Protein AF-A0A9J7M063-F1 (afdb_monomer)

Mean predicted aligned error: 11.66 Å

Organism: Branchiostoma floridae (NCBI:txid7739)

pLDDT: mean 86.03, std 15.59, range [39.84, 98.44]

Solvent-accessible surface area (backbone atoms only — not comparable to full-atom values): 8308 Å² total; per-residue (Å²): 129,87,75,66,53,82,77,59,68,67,40,49,34,28,25,65,86,42,79,48,75,47,45,44,66,42,50,40,66,50,70,83,13,48,51,14,47,50,72,62,17,81,44,90,68,56,55,50,99,87,71,25,40,52,41,97,45,62,46,79,46,47,50,42,54,53,43,25,56,71,70,68,46,79,66,61,78,93,52,37,71,60,37,39,53,52,26,58,72,37,43,38,59,74,56,40,55,52,55,70,68,50,73,70,58,45,63,74,69,63,41,42,60,58,47,53,73,70,40,80,63,49,68,60,54,50,53,48,52,51,51,53,51,51,51,54,55,58,56,59,69,73,77,115

Foldseek 3Di:
DQQQADDDQWAWEQECNDIDIDGLCLQCVPVPWQSVVCSVSNDDFDAPPVRHGYDDHDVVLVVQVSVCSVPVDQDDP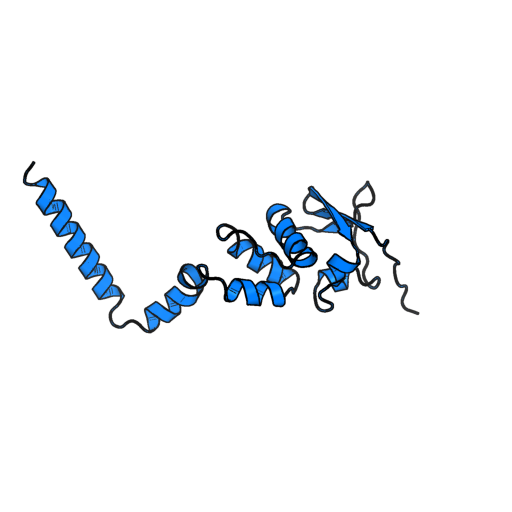VCNVVNLVVCVVRVVVSNVVVSVVDDDVCVPPPVVVVVCVVDPPPVVVVVVVVVVVVVVVVVVVVPD

Secondary structure (DSSP, 8-state):
--------SEEEEEETTEEEEEEHHHHTSSTTSHHHHHTTSSS---B-TTSPEEE-S-HHHHHHHHHHHHH-PPPPGGGHHHHHHHHHHTT-HHHHHHHHHSTTHIIIIIHHHHHHHHSTTHHHHHHHHHHHHHHHHHHHTT--

InterPro domains:
  IP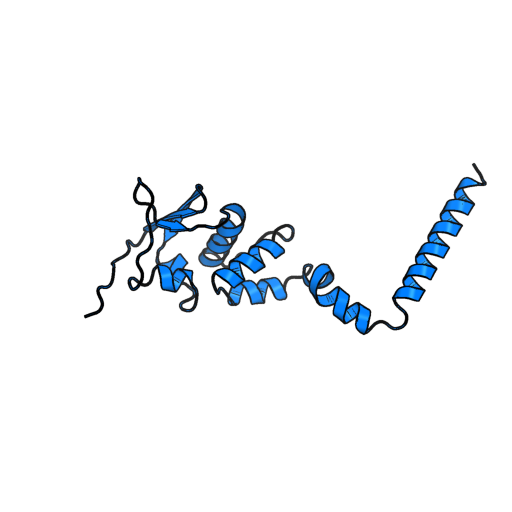R000210 BTB/POZ domain [SM00225] (9-107)
  IPR003131 Potassium channel tetramerisation-type BTB domain [PF02214] (11-96)
  IPR011333 SKP1/BTB/POZ domain superfamily [G3DSA:3.30.710.10] (3-104)
  IPR011333 SKP1/BTB/POZ domain superfamily [SSF54695] (9-104)

Nearest PDB structures (foldseek):
  8i79-assembly1_I  TM=7.795E-01  e=5.680E-13  Mus musculus
  6ocr-assembly2_H  TM=9.167E-01  e=2.218E-09  Homo sapiens
  6m8r-assembly2_D  TM=8.689E-01  e=9.688E-09  Homo sapiens
  4yy8-assembly2_B  TM=9.017E-01  e=3.723E-08  Plasmodium falciparum
  4zgc-assembly1_B  TM=9.006E-01  e=1.849E-07  Plasmodium falciparum

Radius of gyration: 23.56 Å; Cα contacts (8 Å, |Δi|>4): 156; chains: 1; bounding box: 56×36×62 Å

Sequence (144 aa):
MAVTNKFPSIIRLNVGGTHFTTALSTLRKYENSMLAAMFSGRHLVEMDEEGRYFIDSDPTYFLHILTFLRRGQLPPTDIAREVVREAQYYGIDALVDQLSQCQPLFGEVVGRQEFVKQVPNYRMNLENMISIARRKLSGAARLA

Structure (mmCIF, N/CA/C/O backbone):
data_AF-A0A9J7M063-F1
#
_entry.id   AF-A0A9J7M063-F1
#
loop_
_atom_site.group_PDB
_atom_site.id
_atom_site.type_symbol
_atom_site.label_atom_id
_atom_site.label_alt_id
_atom_site.label_comp_id
_atom_site.label_asym_id
_atom_site.label_entity_id
_atom_site.label_seq_id
_atom_site.pdbx_PDB_ins_code
_atom_site.Cartn_x
_atom_site.Cartn_y
_atom_site.Cartn_z
_atom_site.occupancy
_atom_site.B_iso_or_equiv
_atom_site.auth_seq_id
_atom_site.auth_comp_id
_atom_site.auth_asym_id
_atom_site.auth_atom_id
_atom_site.pdbx_PDB_model_num
ATOM 1 N N . MET A 1 1 ? -15.050 -18.717 21.824 1.00 39.84 1 MET A N 1
ATOM 2 C CA . MET A 1 1 ? -15.507 -17.615 20.949 1.00 39.84 1 MET A CA 1
ATOM 3 C C . MET A 1 1 ? -14.274 -16.833 20.535 1.00 39.84 1 MET A C 1
ATOM 5 O O . MET A 1 1 ? -13.466 -16.548 21.410 1.00 39.84 1 MET A O 1
ATOM 9 N N . A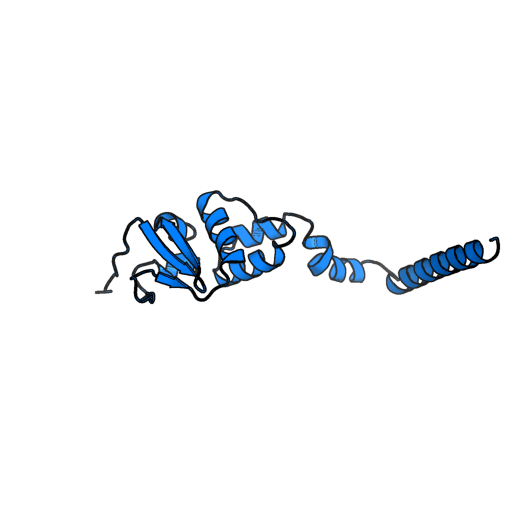LA A 1 2 ? -14.063 -16.576 19.243 1.00 52.47 2 ALA A N 1
ATOM 10 C CA . ALA A 1 2 ? -12.913 -15.785 18.804 1.00 52.47 2 ALA A CA 1
ATOM 11 C C . ALA A 1 2 ? -13.061 -14.355 19.342 1.00 52.47 2 ALA A C 1
ATOM 13 O O . ALA A 1 2 ? -14.092 -13.721 19.124 1.00 52.47 2 ALA A O 1
ATOM 14 N N . VAL A 1 3 ? -12.063 -13.873 20.078 1.00 52.16 3 VAL A N 1
ATOM 15 C CA . VAL A 1 3 ? -12.017 -12.483 20.536 1.00 52.16 3 VAL A CA 1
ATOM 16 C C . VAL A 1 3 ? -11.747 -11.626 19.303 1.00 52.16 3 VAL A C 1
ATOM 18 O O . VAL A 1 3 ? -10.646 -11.649 18.765 1.00 52.16 3 VAL A O 1
ATOM 21 N N . THR A 1 4 ? -12.764 -10.927 18.802 1.00 60.62 4 THR A N 1
ATOM 22 C CA . THR A 1 4 ? -12.597 -9.986 17.690 1.00 60.62 4 THR A CA 1
ATOM 23 C C . THR A 1 4 ? -12.184 -8.636 18.250 1.00 60.62 4 THR A C 1
ATOM 25 O O . THR A 1 4 ? -12.982 -7.982 18.926 1.00 60.62 4 THR A O 1
ATOM 28 N N . ASN A 1 5 ? -10.959 -8.202 17.970 1.00 71.06 5 ASN A N 1
ATOM 29 C CA . ASN A 1 5 ? -10.524 -6.864 18.338 1.00 71.06 5 ASN A CA 1
ATOM 30 C C . ASN A 1 5 ? -11.260 -5.835 17.465 1.00 71.06 5 ASN A C 1
ATOM 32 O O . ASN A 1 5 ? -11.242 -5.922 16.233 1.00 71.06 5 ASN A O 1
ATOM 36 N N . LYS A 1 6 ? -11.972 -4.892 18.090 1.00 85.12 6 LYS A N 1
ATOM 37 C CA . LYS A 1 6 ? -12.804 -3.924 17.367 1.00 85.12 6 LYS A CA 1
ATOM 38 C C . LYS A 1 6 ? -11.966 -2.703 17.003 1.00 85.12 6 LYS A C 1
ATOM 40 O O . LYS A 1 6 ? -11.694 -1.857 17.847 1.00 85.12 6 LYS A O 1
ATOM 45 N N . PHE A 1 7 ? -11.598 -2.598 15.731 1.00 92.94 7 PHE A N 1
ATOM 46 C CA . PHE A 1 7 ? -10.897 -1.431 15.205 1.00 92.94 7 PHE A CA 1
ATOM 47 C C . PHE A 1 7 ? -11.833 -0.212 15.060 1.00 92.94 7 PHE A C 1
ATOM 49 O O . PHE A 1 7 ? -13.011 -0.383 14.722 1.00 92.94 7 PHE A O 1
ATOM 56 N N . PRO A 1 8 ? -11.335 1.021 15.277 1.00 94.56 8 PRO A N 1
ATOM 57 C CA . PRO A 1 8 ? -12.084 2.238 14.972 1.00 94.56 8 PRO A CA 1
ATOM 58 C C . PRO A 1 8 ? -12.282 2.414 13.457 1.00 94.56 8 PRO A C 1
ATOM 60 O O . PRO A 1 8 ? -11.578 1.818 12.646 1.00 94.56 8 PRO A O 1
ATOM 63 N N . SER A 1 9 ? -13.241 3.253 13.050 1.00 96.44 9 SER A N 1
ATOM 64 C CA . SER A 1 9 ? -13.489 3.538 11.625 1.00 96.44 9 SER A CA 1
ATOM 65 C C . SER A 1 9 ? -12.341 4.306 10.966 1.00 96.44 9 SER A C 1
ATOM 67 O O . SER A 1 9 ? -12.085 4.119 9.776 1.00 96.44 9 SER A O 1
ATOM 69 N N . ILE A 1 10 ? -11.647 5.141 11.740 1.00 97.94 10 ILE A N 1
ATOM 70 C CA . ILE A 1 10 ? -10.447 5.873 11.340 1.00 97.94 10 ILE A CA 1
ATOM 71 C C . ILE A 1 10 ? -9.241 5.243 12.028 1.00 97.94 10 ILE A C 1
ATOM 73 O O . ILE A 1 10 ? -9.207 5.114 13.249 1.00 97.94 10 ILE A O 1
ATOM 77 N N . ILE A 1 11 ? -8.250 4.873 11.229 1.00 98.00 11 ILE A N 1
ATOM 78 C CA . ILE A 1 11 ? -7.034 4.186 11.642 1.00 98.00 11 ILE A CA 1
ATOM 79 C C . ILE A 1 11 ? -5.859 5.152 11.508 1.00 98.00 11 ILE A C 1
ATOM 81 O O . ILE A 1 11 ? -5.647 5.739 10.443 1.00 98.00 11 ILE A O 1
ATOM 85 N N . ARG A 1 12 ? -5.090 5.294 12.590 1.00 98.25 12 ARG A N 1
ATOM 86 C CA . ARG A 1 12 ? -3.803 5.996 12.603 1.00 98.25 12 ARG A CA 1
ATOM 87 C C . ARG A 1 12 ? -2.701 4.951 12.495 1.00 98.25 12 ARG A C 1
ATOM 89 O O . ARG A 1 12 ? -2.686 4.012 13.284 1.00 98.25 12 ARG A O 1
ATOM 96 N N . LEU A 1 13 ? -1.824 5.110 11.517 1.00 98.38 13 LEU A N 1
ATOM 97 C CA . LEU A 1 13 ? -0.735 4.193 11.211 1.00 98.38 13 LEU A CA 1
ATOM 98 C C . LEU A 1 13 ? 0.603 4.883 11.466 1.00 98.38 13 LEU A C 1
ATOM 100 O O . LEU A 1 13 ? 0.739 6.075 11.183 1.00 98.38 13 LEU A O 1
ATOM 104 N N . ASN A 1 14 ? 1.577 4.118 11.934 1.00 98.44 14 ASN A N 1
ATOM 105 C CA . ASN A 1 14 ? 2.992 4.446 11.904 1.00 98.44 14 ASN A CA 1
ATOM 106 C C . ASN A 1 14 ? 3.675 3.445 10.965 1.00 98.44 14 ASN A C 1
ATOM 108 O O . ASN A 1 14 ? 3.699 2.254 11.249 1.00 98.44 14 ASN A O 1
ATOM 112 N N . VAL A 1 15 ? 4.168 3.919 9.825 1.00 98.25 15 VAL A N 1
ATOM 113 C CA . VAL A 1 15 ? 4.781 3.094 8.781 1.00 98.25 15 VAL A CA 1
ATOM 114 C C . VAL A 1 15 ? 6.247 3.485 8.676 1.00 98.25 15 VAL A C 1
ATOM 116 O O . VAL A 1 15 ? 6.547 4.586 8.208 1.00 98.25 15 VAL A O 1
ATOM 119 N N . GLY A 1 16 ? 7.144 2.648 9.198 1.00 96.62 16 GLY A N 1
ATOM 120 C CA . GLY A 1 16 ? 8.586 2.933 9.214 1.00 96.62 16 GLY A CA 1
ATOM 121 C C . GLY A 1 16 ? 8.957 4.285 9.853 1.00 96.62 16 GLY A C 1
ATOM 122 O O . GLY A 1 16 ? 9.922 4.919 9.436 1.00 96.62 16 GLY A O 1
ATOM 123 N N . GLY A 1 17 ? 8.160 4.783 10.809 1.00 96.69 17 GLY A N 1
ATOM 124 C CA . GLY A 1 17 ? 8.337 6.093 11.455 1.00 96.69 17 GLY A CA 1
ATOM 125 C C . GLY A 1 17 ? 7.521 7.241 10.844 1.00 96.69 17 GLY A C 1
ATOM 126 O O . GLY A 1 17 ? 7.480 8.333 11.411 1.00 96.69 17 GLY A O 1
ATOM 127 N N . THR A 1 18 ? 6.850 7.032 9.706 1.00 98.31 18 THR A N 1
ATOM 128 C CA . THR A 1 18 ? 5.978 8.045 9.086 1.00 98.31 18 THR A CA 1
ATOM 129 C C . THR A 1 18 ? 4.515 7.793 9.415 1.00 98.31 18 THR A C 1
ATOM 131 O O . THR A 1 18 ? 4.007 6.677 9.317 1.00 98.31 18 THR A O 1
ATOM 134 N N . HIS A 1 19 ? 3.794 8.855 9.764 1.00 98.25 19 HIS A N 1
ATOM 135 C CA . HIS A 1 19 ? 2.412 8.737 10.209 1.00 98.25 19 HIS A CA 1
ATOM 136 C C . HIS A 1 19 ? 1.412 8.897 9.065 1.00 98.25 19 HIS A C 1
ATOM 138 O O . HIS A 1 19 ? 1.424 9.892 8.342 1.00 98.25 19 HIS A O 1
ATOM 144 N N . PHE A 1 20 ? 0.473 7.959 8.972 1.00 98.44 20 PHE A N 1
ATOM 145 C CA . PHE A 1 20 ? -0.644 8.018 8.035 1.00 98.44 20 PHE A CA 1
ATOM 146 C C . PHE A 1 20 ? -1.971 7.938 8.785 1.00 98.44 20 PHE A C 1
ATOM 148 O O . PHE A 1 20 ? -2.085 7.304 9.829 1.00 98.44 20 PHE A O 1
ATOM 155 N N . THR A 1 21 ? -3.012 8.533 8.211 1.00 98.25 21 THR A N 1
ATOM 156 C CA . THR A 1 21 ? -4.390 8.372 8.692 1.00 98.25 21 THR A CA 1
ATOM 157 C C . THR A 1 21 ? -5.252 7.893 7.541 1.00 98.25 21 THR A C 1
ATOM 159 O O . THR A 1 21 ? -5.203 8.472 6.456 1.00 98.25 21 THR A O 1
ATOM 162 N N . THR A 1 22 ? -6.030 6.832 7.745 1.00 98.31 22 THR A N 1
ATOM 163 C CA . THR A 1 22 ? -6.893 6.240 6.713 1.00 98.31 22 THR A CA 1
ATOM 164 C C . THR A 1 22 ? -8.166 5.643 7.315 1.00 98.31 22 THR A C 1
ATOM 166 O O . THR A 1 22 ? -8.290 5.546 8.530 1.00 98.31 22 THR A O 1
ATOM 169 N N . ALA A 1 23 ? -9.131 5.249 6.484 1.00 98.25 23 ALA A N 1
ATOM 170 C CA . ALA A 1 23 ? -10.320 4.536 6.948 1.00 98.25 23 ALA A CA 1
ATOM 171 C C . ALA A 1 23 ? -10.054 3.026 7.056 1.00 98.25 23 ALA A C 1
ATOM 173 O O . ALA A 1 23 ? -9.323 2.461 6.239 1.00 98.25 23 ALA A O 1
ATOM 174 N N . LEU A 1 24 ? -10.706 2.354 8.007 1.00 97.69 24 LEU A N 1
ATOM 175 C CA . LEU A 1 24 ? -10.659 0.893 8.140 1.00 97.69 24 LEU A CA 1
ATOM 176 C C . LEU A 1 24 ? -11.145 0.191 6.863 1.00 97.69 24 LEU A C 1
ATOM 178 O O . LEU A 1 24 ? -10.565 -0.805 6.437 1.00 97.69 24 LEU A O 1
ATOM 182 N N . SER A 1 25 ? -12.177 0.743 6.218 1.00 97.75 25 SER A N 1
ATOM 183 C CA . SER A 1 25 ? -12.695 0.245 4.940 1.00 97.75 25 SER A CA 1
ATOM 184 C C . SER A 1 25 ? -11.650 0.284 3.823 1.00 97.75 25 SER A C 1
ATOM 186 O O . SER A 1 25 ? -11.631 -0.609 2.984 1.00 97.75 25 SER A O 1
ATOM 188 N N . THR A 1 26 ? -10.743 1.265 3.834 1.00 98.31 26 THR A N 1
ATOM 189 C CA . THR A 1 26 ? -9.646 1.358 2.863 1.00 98.31 26 THR A CA 1
ATOM 190 C C . THR A 1 26 ? -8.669 0.196 3.017 1.00 98.31 26 THR A C 1
ATOM 192 O O . THR A 1 26 ? -8.323 -0.438 2.026 1.00 98.31 26 THR A O 1
ATOM 195 N N . LEU A 1 27 ? -8.244 -0.105 4.249 1.00 97.81 27 LEU A N 1
ATOM 196 C CA . LEU A 1 27 ? -7.298 -1.196 4.533 1.00 97.81 27 LEU A CA 1
ATOM 197 C C . LEU A 1 27 ? -7.907 -2.577 4.267 1.00 97.81 27 LEU A C 1
ATOM 199 O O . LEU A 1 27 ? -7.191 -3.515 3.940 1.00 97.81 27 LEU A O 1
ATOM 203 N N . ARG A 1 28 ? -9.235 -2.689 4.368 1.00 96.81 28 ARG A N 1
ATOM 204 C CA . ARG A 1 28 ? -9.989 -3.928 4.136 1.00 96.81 28 ARG A CA 1
ATOM 205 C C . ARG A 1 28 ? -10.582 -4.050 2.731 1.00 96.81 28 ARG A C 1
ATOM 207 O O . ARG A 1 28 ? -11.324 -4.992 2.485 1.00 96.81 28 ARG A O 1
ATOM 214 N N . LYS A 1 29 ? -10.279 -3.118 1.819 1.00 97.62 29 LYS A N 1
ATOM 215 C CA . LYS A 1 29 ? -10.890 -3.067 0.481 1.00 97.62 29 LYS A CA 1
ATOM 216 C C . LYS A 1 29 ? -10.693 -4.357 -0.320 1.00 97.62 29 LYS A C 1
ATOM 218 O O . LYS A 1 29 ? -11.606 -4.771 -1.023 1.00 97.62 29 LYS A O 1
ATOM 223 N N . TYR A 1 30 ? -9.515 -4.967 -0.216 1.00 97.31 30 TYR A N 1
ATOM 224 C CA . TYR A 1 30 ? -9.215 -6.261 -0.825 1.00 97.31 30 TYR A CA 1
ATOM 225 C C . TYR A 1 30 ? -9.142 -7.315 0.278 1.00 97.31 30 TYR A C 1
ATOM 227 O O . TYR A 1 30 ? -8.156 -7.377 1.007 1.00 97.31 30 TYR A O 1
ATOM 235 N N . GLU A 1 31 ? -10.192 -8.122 0.423 1.00 94.88 31 GLU A N 1
ATOM 236 C CA . GLU A 1 31 ? -10.387 -9.014 1.580 1.00 94.88 31 GLU A CA 1
ATOM 237 C C . GLU A 1 31 ? -9.301 -10.087 1.737 1.00 94.88 31 GLU A C 1
ATOM 239 O O . GLU A 1 31 ? -9.011 -10.504 2.857 1.00 94.88 31 GLU A O 1
ATOM 244 N N . ASN A 1 32 ? -8.666 -10.479 0.630 1.00 94.69 32 ASN A N 1
ATOM 245 C CA . ASN A 1 32 ? -7.580 -11.461 0.611 1.00 94.69 32 ASN A CA 1
ATOM 246 C C . ASN A 1 32 ? -6.193 -10.845 0.867 1.00 94.69 32 ASN A C 1
ATOM 248 O O . ASN A 1 32 ? -5.207 -11.574 0.928 1.00 94.69 32 ASN A O 1
ATOM 252 N N .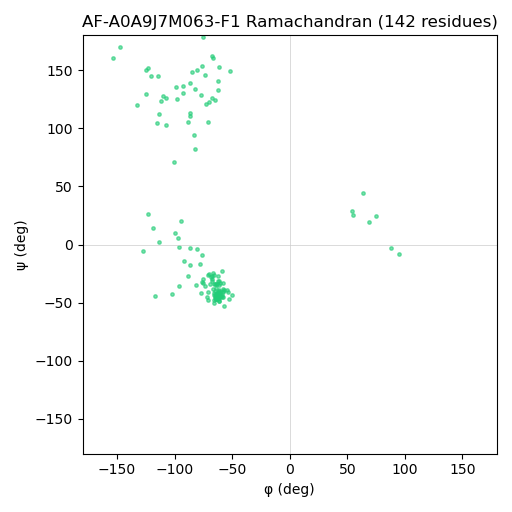 SER A 1 33 ? -6.102 -9.519 1.019 1.00 97.50 33 SER A N 1
ATOM 253 C CA . SER A 1 33 ? -4.829 -8.841 1.272 1.00 97.50 33 SER A CA 1
ATOM 254 C C . SER A 1 33 ? -4.363 -9.019 2.718 1.00 97.50 33 SER A C 1
ATOM 256 O O . SER A 1 33 ? -5.161 -9.139 3.655 1.00 97.50 33 SER A O 1
ATOM 258 N N . MET A 1 34 ? -3.049 -8.945 2.920 1.00 96.69 34 MET A N 1
ATOM 259 C CA . MET A 1 34 ? -2.435 -8.954 4.246 1.00 96.69 34 MET A CA 1
ATOM 260 C C . MET A 1 34 ? -2.968 -7.809 5.115 1.00 96.69 34 MET A C 1
ATOM 262 O O . MET A 1 34 ? -3.266 -8.021 6.287 1.00 96.69 34 MET A O 1
ATOM 266 N N . LEU A 1 35 ? -3.170 -6.616 4.542 1.00 97.06 35 LEU A N 1
ATOM 267 C CA . LEU A 1 35 ? -3.743 -5.474 5.263 1.00 97.06 35 LEU A CA 1
ATOM 268 C C . LEU A 1 35 ? -5.166 -5.774 5.756 1.00 97.06 35 LEU A C 1
ATOM 270 O O . LEU A 1 35 ? -5.494 -5.490 6.909 1.00 97.06 35 LEU A O 1
ATOM 274 N N . ALA A 1 36 ? -6.003 -6.415 4.936 1.00 96.88 36 ALA A N 1
ATOM 275 C CA . ALA A 1 36 ? -7.332 -6.828 5.374 1.00 96.88 36 ALA A CA 1
ATOM 276 C C . ALA A 1 36 ? -7.266 -7.867 6.503 1.00 96.88 36 ALA A C 1
ATOM 278 O O . ALA A 1 36 ? -8.060 -7.795 7.443 1.00 96.88 36 ALA A O 1
ATOM 279 N N . ALA A 1 37 ? -6.302 -8.792 6.449 1.00 95.94 37 ALA A N 1
ATOM 280 C CA . ALA A 1 37 ? -6.070 -9.772 7.505 1.00 95.94 37 ALA A CA 1
ATOM 281 C C . ALA A 1 37 ? -5.607 -9.109 8.814 1.00 95.94 37 ALA A C 1
ATOM 283 O O . ALA A 1 37 ? -6.241 -9.332 9.849 1.00 95.94 37 ALA A O 1
ATOM 284 N N . MET A 1 38 ? -4.589 -8.242 8.772 1.00 94.94 38 MET A N 1
ATOM 285 C CA . MET A 1 38 ? -4.085 -7.485 9.929 1.00 94.94 38 MET A CA 1
ATOM 286 C C . MET A 1 38 ? -5.219 -6.730 10.631 1.00 94.94 38 MET A C 1
ATOM 288 O O . MET A 1 38 ? -5.410 -6.850 11.838 1.00 94.94 38 MET A O 1
ATOM 292 N N . PHE A 1 39 ? -6.054 -6.036 9.855 1.00 95.81 39 PHE A N 1
ATOM 293 C CA . PHE A 1 39 ? -7.162 -5.229 10.368 1.00 95.81 39 PHE A CA 1
ATOM 294 C C . PHE A 1 39 ? -8.513 -5.977 10.402 1.00 95.81 39 PHE A C 1
ATOM 296 O O . PHE A 1 39 ? -9.580 -5.359 10.468 1.00 95.81 39 PHE A O 1
ATOM 303 N N . SER A 1 40 ? -8.498 -7.317 10.388 1.00 93.81 40 SER A N 1
ATOM 304 C CA . SER A 1 40 ? -9.717 -8.150 10.451 1.00 93.81 40 SER A CA 1
ATOM 305 C C . SER A 1 40 ? -10.311 -8.274 11.857 1.00 93.81 40 SER A C 1
ATOM 307 O O . SER A 1 40 ? -11.453 -8.699 12.014 1.00 93.81 40 SER A O 1
ATOM 309 N N . GLY A 1 41 ? -9.529 -7.938 12.882 1.00 91.00 41 GLY A N 1
ATOM 310 C CA . GLY A 1 41 ? -9.860 -8.142 14.296 1.00 91.00 41 GLY A CA 1
ATOM 311 C C . GLY A 1 41 ? -9.433 -9.508 14.827 1.00 91.00 41 GLY A C 1
ATOM 312 O O . GLY A 1 41 ? -9.599 -9.768 16.013 1.00 91.00 41 GLY A O 1
ATOM 313 N N . ARG A 1 42 ? -8.884 -10.379 13.969 1.00 88.69 42 ARG A N 1
ATOM 314 C CA . ARG A 1 42 ? -8.399 -11.719 14.344 1.00 88.69 42 ARG A CA 1
ATOM 315 C C . ARG A 1 42 ? -6.918 -11.752 14.719 1.00 88.69 42 ARG A C 1
ATOM 317 O O . ARG A 1 42 ? -6.463 -12.744 15.276 1.00 88.69 42 ARG A O 1
ATOM 324 N N . HIS A 1 43 ? -6.187 -10.688 14.403 1.00 87.94 43 HIS A N 1
ATOM 325 C CA . HIS A 1 43 ? -4.759 -10.557 14.657 1.00 87.94 43 HIS A CA 1
ATOM 326 C C . HIS A 1 43 ? -4.507 -9.352 15.560 1.00 87.94 43 HIS A C 1
ATOM 328 O O . HIS A 1 43 ? -5.208 -8.339 15.478 1.00 87.94 43 HIS A O 1
ATOM 334 N N . LEU A 1 44 ? -3.511 -9.481 16.431 1.00 87.69 44 LEU A N 1
ATOM 335 C CA . LEU A 1 44 ? -2.964 -8.359 17.179 1.00 87.69 44 LEU A CA 1
ATOM 336 C C . LEU A 1 44 ? -2.064 -7.562 16.235 1.00 87.69 44 LEU A C 1
ATOM 338 O O . LEU A 1 44 ? -1.212 -8.137 15.564 1.00 87.69 44 LEU A O 1
ATOM 342 N N . VAL A 1 45 ? -2.292 -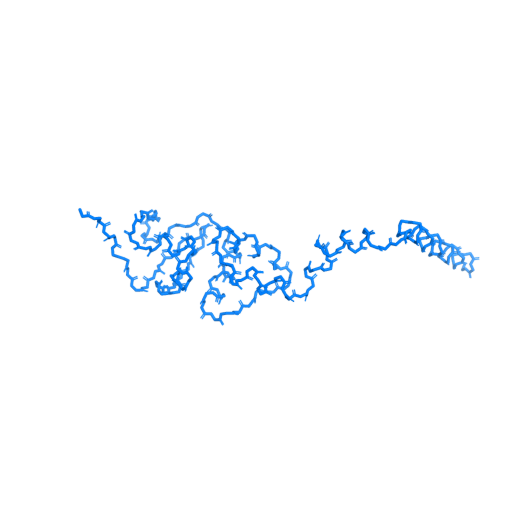6.254 16.169 1.00 92.06 45 VAL A N 1
ATOM 343 C CA . VAL A 1 45 ? -1.453 -5.316 15.423 1.00 92.06 45 VAL A CA 1
ATOM 344 C C . VAL A 1 45 ? -0.766 -4.447 16.459 1.00 92.06 45 VAL A C 1
ATOM 346 O O . VAL A 1 45 ? -1.446 -3.859 17.304 1.00 92.06 45 VAL A O 1
ATOM 349 N N . GLU A 1 46 ? 0.562 -4.421 16.423 1.00 94.25 46 GLU A N 1
ATOM 350 C CA . GLU A 1 46 ? 1.363 -3.635 17.356 1.00 94.25 46 GLU A CA 1
ATOM 351 C C . GLU A 1 46 ? 1.054 -2.145 17.211 1.00 94.25 46 GLU A C 1
ATOM 353 O O . GLU A 1 46 ? 0.621 -1.676 16.155 1.00 94.25 46 GLU A O 1
ATOM 358 N N . MET A 1 47 ? 1.246 -1.403 18.295 1.00 96.00 47 MET A N 1
ATOM 359 C CA . MET A 1 47 ? 1.089 0.044 18.320 1.00 96.00 47 MET A CA 1
ATOM 360 C C . MET A 1 47 ? 2.370 0.685 18.837 1.00 96.00 47 MET A C 1
ATOM 362 O O . MET A 1 47 ? 3.061 0.093 19.664 1.00 96.00 47 MET A O 1
ATOM 366 N N . ASP A 1 48 ? 2.656 1.897 18.375 1.00 96.38 48 ASP A N 1
ATOM 367 C CA . ASP A 1 48 ? 3.683 2.740 18.984 1.00 96.38 48 ASP A CA 1
ATOM 368 C C . ASP A 1 48 ? 3.220 3.361 20.315 1.00 96.38 48 ASP A C 1
ATOM 370 O O . ASP A 1 48 ? 2.087 3.155 20.766 1.00 96.38 48 ASP A O 1
ATOM 374 N N . GLU A 1 49 ? 4.109 4.125 20.953 1.00 95.69 49 GLU A N 1
ATOM 375 C CA . GLU A 1 49 ? 3.879 4.759 22.260 1.00 95.69 49 GLU A CA 1
ATOM 376 C C . GLU A 1 49 ? 2.670 5.715 22.257 1.00 95.69 49 GLU A C 1
ATOM 378 O O . GLU A 1 49 ? 2.048 5.954 23.292 1.00 95.69 49 GLU A O 1
ATOM 383 N N . GLU A 1 50 ? 2.286 6.228 21.088 1.00 96.12 50 GLU A N 1
ATOM 384 C CA . GLU A 1 50 ? 1.171 7.150 20.886 1.00 96.12 50 GLU A CA 1
ATOM 385 C C . GLU A 1 50 ? -0.108 6.470 20.370 1.00 96.12 50 GLU A C 1
ATOM 387 O O . GLU A 1 50 ? -1.075 7.151 19.990 1.00 96.12 50 GLU A O 1
ATOM 392 N N . GLY A 1 51 ? -0.138 5.134 20.368 1.00 95.19 51 GLY A N 1
ATOM 393 C CA . GLY A 1 51 ? -1.311 4.327 20.035 1.00 95.19 51 GLY A CA 1
ATOM 394 C C . GLY A 1 51 ? -1.633 4.271 18.539 1.00 95.19 51 GLY A C 1
ATOM 395 O O . GLY A 1 51 ? -2.795 4.082 18.165 1.00 95.19 51 GLY A O 1
ATOM 396 N N . ARG A 1 52 ? -0.646 4.486 17.662 1.00 97.62 52 ARG A N 1
ATOM 397 C CA . ARG A 1 52 ? -0.785 4.318 16.206 1.00 97.62 52 ARG A CA 1
ATOM 398 C C . ARG A 1 52 ? -0.352 2.909 15.831 1.00 97.62 52 ARG A C 1
ATOM 400 O O . ARG A 1 52 ? 0.676 2.438 16.298 1.00 97.62 52 ARG A O 1
ATOM 407 N N . TYR A 1 53 ? -1.110 2.249 14.961 1.00 97.44 53 TYR A N 1
ATOM 408 C CA . TYR A 1 53 ? -0.789 0.889 14.531 1.00 97.44 53 TYR A CA 1
ATOM 409 C C . 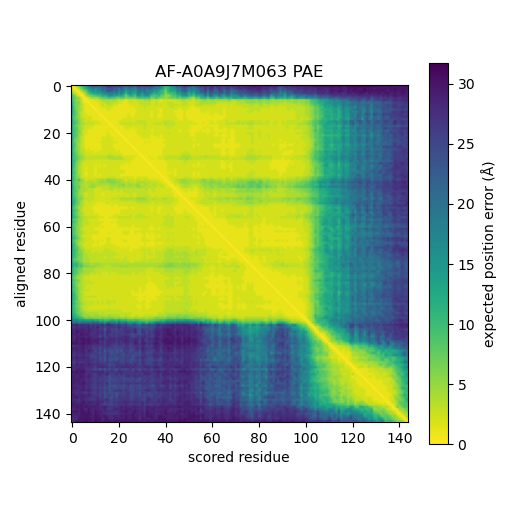TYR A 1 53 ? 0.488 0.876 13.698 1.00 97.44 53 TYR A C 1
ATOM 411 O O . TYR A 1 53 ? 0.580 1.599 12.704 1.00 97.44 53 TYR A O 1
ATOM 419 N N . PHE A 1 54 ? 1.449 0.056 14.097 1.00 97.69 54 PHE A N 1
ATOM 420 C CA . PHE A 1 54 ? 2.755 -0.007 13.470 1.00 97.69 54 PHE A CA 1
ATOM 421 C C . PHE A 1 54 ? 2.764 -0.964 12.272 1.00 97.69 54 PHE A C 1
ATOM 423 O O . PHE A 1 54 ? 2.167 -2.042 12.304 1.00 97.69 54 PHE A O 1
ATOM 430 N N . ILE A 1 55 ? 3.438 -0.547 11.202 1.00 96.94 55 ILE A N 1
ATOM 431 C CA . ILE A 1 55 ? 3.736 -1.347 10.017 1.00 96.94 55 ILE A CA 1
ATOM 432 C C . ILE A 1 55 ? 5.216 -1.142 9.695 1.00 96.94 55 ILE A C 1
ATOM 434 O O . ILE A 1 55 ? 5.655 -0.024 9.421 1.00 96.94 55 ILE A O 1
ATOM 438 N N . ASP A 1 56 ? 5.976 -2.230 9.697 1.00 96.38 56 ASP A N 1
ATOM 439 C CA . ASP A 1 56 ? 7.391 -2.215 9.337 1.00 96.38 56 ASP A CA 1
ATOM 440 C C . ASP A 1 56 ? 7.553 -2.259 7.809 1.00 96.38 56 ASP A C 1
ATOM 442 O O . ASP A 1 56 ? 7.654 -3.321 7.198 1.00 96.38 56 ASP A O 1
ATOM 446 N N . SER A 1 57 ? 7.441 -1.098 7.167 1.00 95.81 57 SER A N 1
ATOM 447 C CA . SER A 1 57 ? 7.516 -0.940 5.711 1.00 95.81 57 SER A CA 1
ATOM 448 C C . SER A 1 57 ? 8.008 0.463 5.364 1.00 95.81 57 SER A C 1
ATOM 450 O O . SER A 1 57 ? 7.953 1.379 6.190 1.00 95.81 57 SER A O 1
ATOM 452 N N . ASP A 1 58 ? 8.505 0.634 4.141 1.00 97.50 58 ASP A N 1
ATOM 453 C CA . ASP A 1 58 ? 8.980 1.924 3.654 1.00 97.50 58 ASP A CA 1
ATOM 454 C C . ASP A 1 58 ? 7.785 2.862 3.371 1.00 97.50 58 ASP A C 1
ATOM 456 O O . ASP A 1 58 ? 6.920 2.562 2.532 1.00 97.50 58 ASP A O 1
ATOM 460 N N . PRO A 1 59 ? 7.714 4.028 4.038 1.00 97.75 59 PRO A N 1
ATOM 461 C CA . PRO A 1 59 ? 6.585 4.937 3.902 1.00 97.75 59 PRO A CA 1
ATOM 462 C C . PRO A 1 59 ? 6.449 5.550 2.505 1.00 97.75 59 PRO A C 1
ATOM 464 O O . PRO A 1 59 ? 5.335 5.908 2.108 1.00 97.75 59 PRO A O 1
ATOM 467 N N . THR A 1 60 ? 7.542 5.663 1.747 1.00 97.31 60 THR A N 1
ATOM 468 C CA . THR A 1 60 ? 7.531 6.215 0.390 1.00 97.31 60 THR A CA 1
ATOM 469 C C . THR A 1 60 ? 6.694 5.341 -0.537 1.00 97.31 60 THR A C 1
ATOM 471 O O . THR A 1 60 ? 5.824 5.852 -1.243 1.00 97.31 60 THR A O 1
ATOM 474 N N . TYR A 1 61 ? 6.874 4.022 -0.494 1.00 97.12 61 TYR A N 1
ATOM 475 C CA . TYR A 1 61 ? 6.110 3.102 -1.340 1.00 97.12 61 TYR A CA 1
ATOM 476 C C . TYR A 1 61 ? 4.728 2.798 -0.752 1.00 97.12 61 TYR A C 1
ATOM 478 O O . TYR A 1 61 ? 3.741 2.716 -1.493 1.00 97.12 61 TYR A O 1
ATOM 486 N N . PHE A 1 62 ? 4.610 2.734 0.579 1.00 98.19 62 PHE A N 1
ATOM 487 C CA . PHE A 1 62 ? 3.325 2.522 1.246 1.00 98.19 62 PHE A CA 1
ATOM 488 C C . PHE A 1 62 ? 2.307 3.640 0.964 1.00 98.19 62 PHE A C 1
ATOM 490 O O . PHE A 1 62 ? 1.102 3.384 0.865 1.00 98.19 62 PHE A O 1
ATOM 497 N N . LEU A 1 63 ? 2.763 4.881 0.752 1.00 98.00 63 LEU A N 1
ATOM 498 C CA . LEU A 1 63 ? 1.904 5.977 0.293 1.00 98.00 63 LEU A CA 1
ATOM 499 C C . LEU A 1 63 ? 1.141 5.607 -0.989 1.00 98.00 63 LEU A C 1
ATOM 501 O O . LEU A 1 63 ? -0.052 5.910 -1.114 1.00 98.00 63 LEU A O 1
ATOM 505 N N . HIS A 1 64 ? 1.803 4.937 -1.932 1.00 97.81 64 HIS A N 1
ATOM 506 C CA . HIS A 1 64 ? 1.190 4.522 -3.190 1.00 97.81 64 HIS A CA 1
ATOM 507 C C . HIS A 1 64 ? 0.260 3.325 -3.015 1.00 97.81 64 HIS A C 1
ATOM 509 O O . HIS A 1 64 ? -0.804 3.305 -3.636 1.00 97.81 64 HIS A O 1
ATOM 515 N N . ILE A 1 65 ? 0.572 2.415 -2.086 1.00 98.31 65 ILE A N 1
ATOM 516 C CA . ILE A 1 65 ? -0.367 1.373 -1.652 1.00 98.31 65 ILE A CA 1
ATOM 517 C C . ILE A 1 65 ? -1.664 2.014 -1.140 1.00 98.31 65 ILE A C 1
ATOM 519 O O . ILE A 1 65 ? -2.745 1.735 -1.661 1.00 98.31 65 ILE A O 1
ATOM 523 N N . LEU A 1 66 ? -1.583 2.955 -0.193 1.00 98.19 66 LEU A N 1
ATOM 524 C CA . LEU A 1 66 ? -2.768 3.650 0.324 1.00 98.19 66 LEU A CA 1
ATOM 525 C C . LEU A 1 66 ? -3.511 4.444 -0.754 1.00 98.19 66 LEU A C 1
ATOM 527 O O . LEU A 1 66 ? -4.744 4.471 -0.765 1.00 98.19 66 LEU A O 1
ATOM 531 N N . THR A 1 67 ? -2.785 5.107 -1.648 1.00 98.00 67 THR A N 1
ATOM 532 C CA . THR A 1 67 ? -3.371 5.906 -2.730 1.00 98.00 67 THR A CA 1
ATOM 533 C C . THR A 1 67 ? -4.167 5.028 -3.695 1.00 98.00 67 THR A C 1
ATOM 535 O O . THR A 1 67 ? -5.313 5.356 -4.028 1.00 98.00 67 THR A O 1
ATOM 538 N N . PHE A 1 68 ? -3.632 3.857 -4.039 1.00 98.19 68 PHE A N 1
ATOM 539 C CA . PHE A 1 68 ? -4.342 2.858 -4.824 1.00 98.19 68 PHE A CA 1
ATOM 540 C C . PHE A 1 68 ? -5.577 2.313 -4.095 1.00 98.19 68 PHE A C 1
ATOM 542 O O . PHE A 1 68 ? -6.672 2.284 -4.661 1.00 98.19 68 PHE A O 1
ATOM 549 N N . LEU A 1 69 ? -5.461 1.951 -2.814 1.00 97.94 69 LEU A N 1
ATOM 550 C CA . LEU A 1 69 ? -6.611 1.480 -2.033 1.00 97.94 69 LEU A CA 1
ATOM 551 C C . LEU A 1 69 ? -7.737 2.530 -2.000 1.00 97.94 69 LEU A C 1
ATOM 553 O O . LEU A 1 69 ? -8.909 2.195 -2.1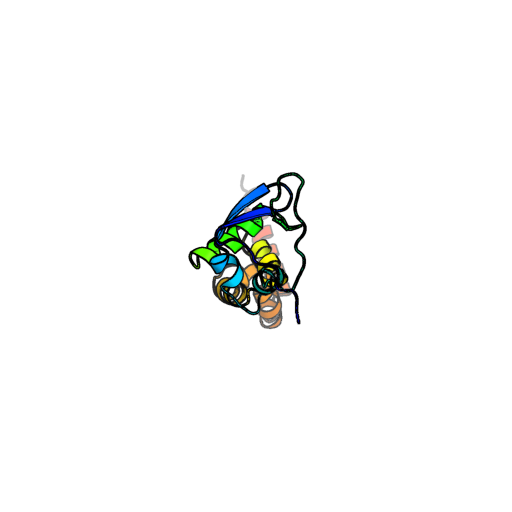89 1.00 97.94 69 LEU A O 1
ATOM 557 N N . ARG A 1 70 ? -7.397 3.815 -1.846 1.00 97.75 70 ARG A N 1
ATOM 558 C CA . ARG A 1 70 ? -8.372 4.918 -1.786 1.00 97.75 70 ARG A CA 1
ATOM 559 C C . ARG A 1 70 ? -9.033 5.220 -3.124 1.00 97.75 70 ARG A C 1
ATOM 561 O O . ARG A 1 70 ? -10.245 5.406 -3.165 1.00 97.75 70 ARG A O 1
ATOM 568 N N . ARG A 1 71 ? -8.242 5.342 -4.194 1.00 96.56 71 ARG A N 1
ATOM 569 C CA . ARG A 1 71 ? -8.687 5.957 -5.460 1.00 96.56 71 ARG A CA 1
ATOM 570 C C . ARG A 1 71 ? -8.454 5.095 -6.699 1.00 96.56 71 ARG A C 1
ATOM 572 O O . ARG A 1 71 ? -8.883 5.490 -7.773 1.00 96.56 71 ARG A O 1
ATOM 579 N N . GLY A 1 72 ? -7.785 3.950 -6.572 1.00 94.69 72 GLY A N 1
ATOM 580 C CA . GLY A 1 72 ? -7.365 3.127 -7.712 1.00 94.69 72 GLY A CA 1
ATOM 581 C C . GLY A 1 72 ? -6.274 3.781 -8.564 1.00 94.69 72 GLY A C 1
ATOM 582 O O . GLY A 1 72 ? -6.115 3.428 -9.723 1.00 94.69 72 GLY A O 1
ATOM 583 N N . GLN A 1 73 ? -5.558 4.769 -8.023 1.00 94.25 73 GLN A N 1
ATOM 584 C CA . GLN A 1 73 ? -4.509 5.487 -8.745 1.00 94.25 73 GLN A CA 1
ATOM 585 C C . GLN A 1 73 ? -3.196 4.705 -8.711 1.00 94.25 73 GLN A C 1
ATOM 587 O O . GLN A 1 73 ? -2.775 4.246 -7.648 1.00 94.25 73 GLN A O 1
ATOM 592 N N . LEU A 1 74 ? -2.556 4.591 -9.873 1.00 93.62 74 LEU A N 1
ATOM 593 C CA . LEU A 1 74 ? -1.255 3.949 -10.027 1.00 93.62 74 LEU A CA 1
ATOM 594 C C . LEU A 1 74 ? -0.114 4.898 -9.622 1.00 93.62 74 LEU A C 1
ATOM 596 O O . LEU A 1 74 ? -0.259 6.119 -9.741 1.00 93.62 74 LEU A O 1
ATOM 600 N N . PRO A 1 75 ? 1.014 4.361 -9.128 1.00 92.69 75 PRO A N 1
ATOM 601 C CA . PRO A 1 75 ? 2.199 5.152 -8.835 1.00 92.69 75 PRO A CA 1
ATOM 602 C C . PRO A 1 75 ? 2.848 5.737 -10.103 1.00 92.69 75 PRO A C 1
ATOM 604 O O . PRO A 1 75 ? 2.645 5.219 -11.205 1.00 92.69 75 PRO A O 1
ATOM 607 N N . PRO A 1 76 ? 3.684 6.778 -9.947 1.00 90.62 76 PRO A N 1
ATOM 608 C CA . PRO A 1 76 ? 4.644 7.202 -10.958 1.00 90.62 76 PRO A CA 1
ATOM 609 C C . PRO A 1 76 ? 5.538 6.056 -11.456 1.00 90.62 76 PRO A C 1
ATOM 611 O O . PRO A 1 76 ? 5.850 5.113 -10.726 1.00 90.62 76 PRO A O 1
ATOM 614 N N . THR A 1 77 ? 5.953 6.136 -12.720 1.00 86.69 77 THR A N 1
ATOM 615 C CA . THR A 1 77 ? 6.703 5.072 -13.404 1.00 86.69 77 THR A CA 1
ATOM 616 C C . THR A 1 77 ? 8.079 4.795 -12.797 1.00 86.69 77 THR A C 1
ATOM 618 O O . THR A 1 77 ? 8.523 3.650 -12.796 1.00 86.69 77 THR A O 1
ATOM 621 N N . ASP A 1 78 ? 8.743 5.823 -12.282 1.00 87.38 78 ASP A N 1
ATOM 622 C CA . ASP A 1 78 ? 10.081 5.775 -11.687 1.00 87.38 78 ASP A CA 1
ATOM 623 C C . ASP A 1 78 ? 10.147 4.962 -10.389 1.00 87.38 78 ASP A C 1
ATOM 625 O O . ASP A 1 78 ? 11.202 4.418 -10.079 1.00 87.38 78 ASP A O 1
ATOM 629 N N . ILE A 1 79 ? 9.024 4.820 -9.681 1.00 90.75 79 ILE A N 1
ATOM 630 C CA . ILE A 1 79 ? 8.921 4.031 -8.441 1.00 90.75 79 ILE A CA 1
ATOM 631 C C . ILE A 1 79 ? 8.026 2.793 -8.589 1.00 90.75 79 ILE A C 1
ATOM 633 O O . ILE A 1 79 ? 7.740 2.083 -7.621 1.00 90.75 79 ILE A O 1
ATOM 637 N N . ALA A 1 80 ? 7.496 2.549 -9.790 1.00 90.56 80 ALA A N 1
ATOM 638 C CA . ALA A 1 80 ? 6.491 1.516 -10.003 1.00 90.56 80 ALA A CA 1
ATOM 639 C C . ALA A 1 80 ? 7.035 0.113 -9.683 1.00 90.56 80 ALA A C 1
ATOM 641 O O . ALA A 1 80 ? 6.286 -0.736 -9.208 1.00 90.56 80 ALA A O 1
ATOM 642 N N . ARG A 1 81 ? 8.337 -0.132 -9.886 1.00 89.88 81 ARG A N 1
ATOM 643 C CA . ARG A 1 81 ? 8.980 -1.420 -9.579 1.00 89.88 81 ARG A CA 1
ATOM 644 C C . ARG A 1 81 ? 8.934 -1.729 -8.085 1.00 89.88 81 ARG A C 1
ATOM 646 O O . ARG A 1 81 ? 8.639 -2.856 -7.697 1.00 89.88 81 ARG A O 1
ATOM 653 N N . GLU A 1 82 ? 9.237 -0.744 -7.259 1.00 93.75 82 GLU A N 1
ATOM 654 C CA . GLU A 1 82 ? 9.271 -0.848 -5.806 1.00 93.75 82 GLU A CA 1
ATOM 655 C C . GLU A 1 82 ? 7.848 -0.988 -5.261 1.00 93.75 82 GLU A C 1
ATOM 657 O O . GLU A 1 82 ? 7.584 -1.865 -4.441 1.00 93.75 82 GLU A O 1
ATOM 662 N N . VAL A 1 83 ? 6.895 -0.236 -5.820 1.00 95.06 83 VAL A N 1
ATOM 663 C CA . VAL A 1 83 ? 5.476 -0.366 -5.464 1.00 95.06 83 VAL A CA 1
ATOM 664 C C . VAL A 1 83 ? 4.903 -1.731 -5.860 1.00 95.06 83 VAL A C 1
ATOM 666 O O . VAL A 1 83 ? 4.085 -2.266 -5.117 1.00 95.06 83 VAL A O 1
ATOM 669 N N . VAL A 1 84 ? 5.346 -2.348 -6.966 1.00 94.69 84 VAL A N 1
ATOM 670 C CA . VAL A 1 84 ? 4.974 -3.741 -7.290 1.00 94.69 84 VAL A CA 1
ATOM 671 C C . VAL A 1 84 ? 5.446 -4.701 -6.197 1.00 94.69 84 VAL A C 1
ATOM 673 O O . VAL A 1 84 ? 4.680 -5.579 -5.807 1.00 94.69 84 VAL A O 1
ATOM 676 N N . ARG A 1 85 ? 6.670 -4.539 -5.677 1.00 94.81 85 ARG A N 1
ATOM 677 C CA . ARG A 1 85 ? 7.189 -5.406 -4.603 1.00 94.81 85 ARG A CA 1
ATOM 678 C C . ARG A 1 85 ? 6.365 -5.270 -3.324 1.00 94.81 85 ARG A C 1
ATOM 680 O O . ARG A 1 85 ? 5.980 -6.284 -2.751 1.00 94.81 85 ARG A O 1
ATOM 687 N N . GLU A 1 86 ? 6.029 -4.044 -2.925 1.00 96.94 86 GLU A N 1
ATOM 688 C CA . GLU A 1 86 ? 5.131 -3.813 -1.785 1.00 96.94 86 GLU A CA 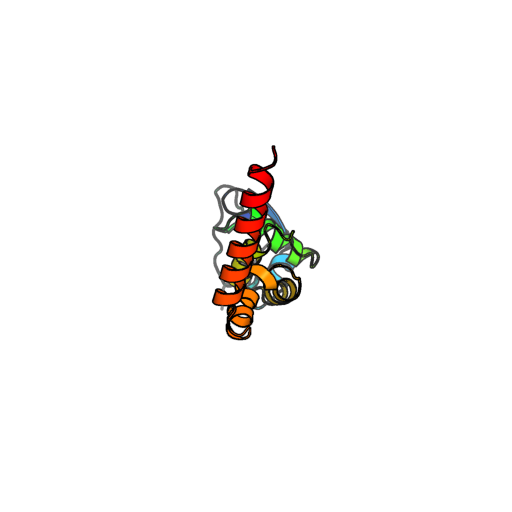1
ATOM 689 C C . GLU A 1 86 ? 3.734 -4.394 -2.041 1.00 96.94 86 GLU A C 1
ATOM 691 O O . GLU A 1 86 ? 3.159 -5.052 -1.179 1.00 96.94 86 GLU A O 1
ATOM 696 N N . ALA A 1 87 ? 3.179 -4.207 -3.241 1.00 96.56 87 ALA A N 1
ATOM 697 C CA . ALA A 1 87 ? 1.867 -4.744 -3.593 1.00 96.56 87 ALA A CA 1
ATOM 698 C C . ALA A 1 87 ? 1.832 -6.278 -3.516 1.00 96.56 87 ALA A C 1
ATOM 700 O O . ALA A 1 87 ? 0.850 -6.837 -3.031 1.00 96.56 87 ALA A O 1
ATOM 701 N N . GLN A 1 88 ? 2.910 -6.947 -3.938 1.00 96.06 88 GLN A N 1
ATOM 702 C CA . GLN A 1 88 ? 3.084 -8.393 -3.788 1.00 96.06 88 GLN A CA 1
ATOM 703 C C . GLN A 1 88 ? 3.185 -8.798 -2.316 1.00 96.06 88 GLN A C 1
ATOM 705 O O . GLN A 1 88 ? 2.516 -9.742 -1.903 1.00 96.06 88 GLN A O 1
ATOM 710 N N . TYR A 1 89 ? 3.965 -8.066 -1.515 1.00 97.06 89 TYR A N 1
ATOM 711 C CA . TYR A 1 89 ? 4.092 -8.314 -0.078 1.00 97.06 89 TYR A CA 1
ATOM 712 C C . TYR A 1 89 ? 2.739 -8.228 0.644 1.00 97.06 89 TYR A C 1
ATOM 714 O O . TYR A 1 89 ? 2.381 -9.119 1.414 1.00 97.06 89 TYR A O 1
ATOM 722 N N . TYR A 1 90 ? 1.939 -7.204 0.339 1.00 97.75 90 TYR A N 1
ATOM 723 C CA . TYR A 1 90 ? 0.609 -7.035 0.925 1.00 97.75 90 TYR A CA 1
ATOM 724 C C . TYR A 1 90 ? -0.485 -7.894 0.272 1.00 97.75 90 TYR A C 1
ATOM 726 O O . TYR A 1 90 ? -1.621 -7.864 0.749 1.00 97.75 90 TYR A O 1
ATOM 734 N N . GLY A 1 91 ? -0.192 -8.643 -0.796 1.00 96.94 91 GLY A N 1
ATOM 735 C CA . GLY A 1 91 ? -1.180 -9.454 -1.517 1.00 96.94 91 GLY A CA 1
ATOM 736 C C . GLY A 1 91 ? -2.290 -8.621 -2.169 1.00 96.94 91 GLY A C 1
ATOM 737 O O . GLY A 1 91 ? -3.474 -8.923 -2.022 1.00 96.94 91 GLY A O 1
ATOM 738 N N . ILE A 1 92 ? -1.931 -7.514 -2.826 1.00 97.75 92 ILE A N 1
ATOM 739 C CA . ILE A 1 92 ? -2.866 -6.632 -3.541 1.00 97.75 92 ILE A CA 1
ATOM 740 C C . ILE A 1 92 ? -2.783 -6.938 -5.040 1.00 97.75 92 ILE A C 1
ATOM 742 O O . ILE A 1 92 ? -2.273 -6.139 -5.828 1.00 97.75 92 ILE A O 1
ATOM 746 N N . ASP A 1 93 ? -3.306 -8.098 -5.435 1.00 95.50 93 ASP A N 1
ATOM 747 C CA . ASP A 1 93 ? -3.200 -8.622 -6.808 1.00 95.50 93 ASP A CA 1
ATOM 748 C C . ASP A 1 93 ? -3.720 -7.630 -7.856 1.00 95.50 93 ASP A C 1
ATOM 750 O O . ASP A 1 93 ? -3.073 -7.393 -8.869 1.00 95.50 93 ASP A O 1
ATOM 754 N N . ALA A 1 94 ? -4.817 -6.926 -7.558 1.00 95.81 94 ALA A N 1
ATOM 755 C CA . ALA A 1 94 ? -5.377 -5.914 -8.453 1.00 95.81 94 ALA A CA 1
ATOM 756 C C . ALA A 1 94 ? -4.386 -4.786 -8.810 1.00 95.81 94 ALA A C 1
ATOM 758 O O . ALA A 1 94 ? -4.448 -4.244 -9.913 1.00 95.81 94 ALA A O 1
ATOM 759 N N . LEU A 1 95 ? -3.482 -4.410 -7.895 1.00 94.88 95 LEU A N 1
ATOM 760 C CA . LEU A 1 95 ? -2.440 -3.418 -8.178 1.00 94.88 95 LEU A CA 1
ATOM 761 C C . LEU A 1 95 ? -1.311 -4.032 -9.008 1.00 94.88 95 LEU A C 1
ATOM 763 O O . LEU A 1 95 ? -0.832 -3.402 -9.950 1.00 94.88 95 LEU A O 1
ATOM 767 N N . VAL A 1 96 ? -0.908 -5.260 -8.676 1.00 93.56 96 VAL A N 1
ATOM 768 C CA . VAL A 1 96 ? 0.120 -6.007 -9.414 1.00 93.56 96 VAL A CA 1
ATOM 769 C C . VAL A 1 96 ? -0.301 -6.199 -10.872 1.00 93.56 96 VAL A C 1
ATOM 771 O O . VAL A 1 96 ? 0.488 -5.929 -11.780 1.00 93.56 96 VAL A O 1
ATOM 774 N N . ASP A 1 97 ? -1.555 -6.579 -11.107 1.00 91.69 97 ASP A N 1
ATOM 775 C CA . ASP A 1 97 ? -2.114 -6.800 -12.439 1.00 91.69 97 ASP A CA 1
ATOM 776 C C . ASP A 1 97 ? -2.142 -5.510 -13.264 1.00 91.69 97 ASP A C 1
ATOM 778 O O . ASP A 1 97 ? -1.688 -5.492 -14.409 1.00 91.69 97 ASP A O 1
ATOM 782 N N . GLN A 1 98 ? -2.614 -4.403 -12.681 1.00 90.94 98 GLN A N 1
ATOM 783 C CA . GLN A 1 98 ? -2.660 -3.116 -13.381 1.00 90.94 98 GLN A CA 1
ATOM 784 C C . GLN A 1 98 ? -1.259 -2.576 -13.692 1.00 90.94 98 GLN A C 1
ATOM 786 O O . GLN A 1 98 ? -1.009 -2.107 -14.802 1.00 90.94 98 GLN A O 1
ATOM 791 N N . LEU A 1 99 ? -0.314 -2.692 -12.754 1.00 86.44 99 LEU A N 1
ATOM 792 C CA . LEU A 1 99 ? 1.072 -2.275 -12.978 1.00 86.44 99 LEU A CA 1
ATOM 793 C C . LEU A 1 99 ? 1.797 -3.148 -14.004 1.00 86.44 99 LEU A C 1
ATOM 795 O O . LEU A 1 99 ? 2.650 -2.649 -14.736 1.00 86.44 99 LEU A O 1
ATOM 799 N N . SER A 1 100 ? 1.425 -4.423 -14.115 1.00 78.94 100 SER A N 1
ATOM 800 C CA . SER A 1 100 ? 1.954 -5.323 -15.144 1.00 78.94 100 SER A CA 1
ATOM 801 C C . SER A 1 100 ? 1.461 -4.961 -16.551 1.00 78.94 100 SER A C 1
ATOM 803 O O . SER A 1 100 ? 2.144 -5.249 -17.534 1.00 78.94 100 SER A O 1
ATOM 805 N N . GLN A 1 101 ? 0.301 -4.302 -16.656 1.00 74.81 101 GLN A N 1
ATOM 806 C CA . GLN A 1 101 ? -0.290 -3.851 -17.922 1.00 74.81 101 GLN A CA 1
ATOM 807 C C . GLN A 1 101 ? 0.189 -2.449 -18.343 1.00 74.81 101 GLN A C 1
ATOM 809 O O . GLN A 1 101 ? 0.244 -2.149 -19.537 1.00 74.81 101 GLN A O 1
ATOM 814 N N . CYS A 1 102 ? 0.584 -1.593 -17.396 1.00 66.12 102 CYS A N 1
ATOM 815 C CA . CYS A 1 102 ? 1.112 -0.256 -17.672 1.00 66.12 102 CYS A CA 1
ATOM 816 C C . CYS A 1 102 ? 2.614 -0.295 -18.021 1.00 66.12 102 CYS A C 1
ATOM 818 O O . CYS A 1 102 ? 3.492 -0.260 -17.160 1.00 66.12 102 CYS A O 1
ATOM 820 N N . GLN A 1 103 ? 2.935 -0.350 -19.317 1.00 58.78 103 GLN A N 1
ATOM 821 C CA . GLN A 1 103 ? 4.303 -0.147 -19.812 1.00 58.78 103 GLN A CA 1
ATOM 822 C C . GLN A 1 103 ? 4.808 1.266 -19.477 1.00 58.78 103 GLN A C 1
ATOM 824 O O . GLN A 1 103 ? 4.073 2.231 -19.689 1.00 58.78 103 GLN A O 1
ATOM 829 N N . PRO A 1 104 ? 6.047 1.385 -18.949 1.00 52.94 104 PRO A N 1
ATOM 830 C CA . PRO A 1 104 ? 7.238 0.746 -19.513 1.00 52.94 104 PRO A CA 1
ATOM 831 C C . PRO A 1 104 ? 8.041 -0.200 -18.586 1.00 52.94 104 PRO A C 1
ATOM 833 O O . PRO A 1 104 ? 9.215 -0.437 -18.852 1.00 52.94 104 PRO A O 1
ATOM 836 N N . LEU A 1 105 ? 7.459 -0.834 -17.558 1.00 51.03 105 LEU A N 1
ATOM 837 C CA . LEU A 1 105 ? 8.179 -1.888 -16.800 1.00 51.03 105 LEU A CA 1
ATOM 838 C C . LEU A 1 105 ? 8.383 -3.192 -17.596 1.00 51.03 105 LEU A C 1
ATOM 840 O O . LEU A 1 105 ? 9.352 -3.926 -17.374 1.00 51.03 105 LEU A O 1
ATOM 844 N N . PHE A 1 106 ? 7.509 -3.457 -18.571 1.00 48.94 106 PHE A N 1
ATOM 845 C CA . PHE A 1 106 ? 7.598 -4.627 -19.449 1.00 48.94 106 PHE A CA 1
ATOM 846 C C . PHE A 1 106 ? 8.878 -4.615 -20.302 1.00 48.94 106 PHE A C 1
ATOM 848 O O . PHE A 1 106 ? 9.457 -5.665 -20.545 1.00 48.94 106 PHE A O 1
ATOM 855 N N . GLY A 1 107 ? 9.364 -3.444 -20.728 1.00 47.28 107 GLY A N 1
ATOM 856 C CA . GLY A 1 107 ? 10.532 -3.341 -21.612 1.00 47.28 107 GLY A CA 1
ATOM 857 C C . GLY A 1 107 ? 11.873 -3.588 -20.918 1.00 47.28 107 GLY A C 1
ATOM 858 O O . GLY A 1 107 ? 12.805 -4.081 -21.550 1.00 47.28 107 GLY A O 1
ATOM 859 N N . GLU A 1 108 ? 11.983 -3.278 -19.624 1.00 50.06 108 GLU A N 1
ATOM 860 C CA . GLU A 1 108 ? 13.280 -3.253 -18.941 1.00 50.06 108 GLU A CA 1
ATOM 861 C C . GLU A 1 108 ? 13.612 -4.551 -18.187 1.00 50.06 108 GLU A C 1
ATOM 863 O O . GLU A 1 108 ? 14.771 -4.969 -18.189 1.00 50.06 108 GLU A O 1
ATOM 868 N N . VAL A 1 109 ? 12.616 -5.218 -17.581 1.00 50.28 109 VAL A N 1
ATOM 869 C CA . VAL A 1 109 ? 12.867 -6.348 -16.657 1.00 50.28 109 VAL A CA 1
ATOM 870 C C . VAL A 1 109 ? 12.298 -7.681 -17.143 1.00 50.28 109 VAL A C 1
ATOM 872 O O . VAL A 1 109 ? 13.001 -8.684 -17.083 1.00 50.28 109 VAL A O 1
ATOM 875 N N . VAL A 1 110 ? 11.062 -7.718 -17.650 1.00 54.28 110 VAL A N 1
ATOM 876 C CA . VAL A 1 110 ? 10.374 -8.993 -17.957 1.00 54.28 110 VAL A CA 1
ATOM 877 C C . VAL A 1 110 ? 10.387 -9.303 -19.456 1.00 54.28 110 VAL A C 1
ATOM 879 O O . VAL A 1 110 ? 10.705 -10.415 -19.868 1.00 54.28 110 VAL A O 1
ATOM 882 N N . GLY A 1 111 ? 10.137 -8.301 -20.296 1.00 54.75 111 GLY A N 1
ATOM 883 C CA . GLY A 1 111 ? 10.111 -8.445 -21.747 1.00 54.75 111 GLY A CA 1
ATOM 884 C C . GLY A 1 111 ? 11.497 -8.532 -22.367 1.00 54.75 111 GLY A C 1
ATOM 885 O O . GLY A 1 111 ? 11.652 -9.258 -23.334 1.00 54.75 111 GLY A O 1
ATOM 886 N N . ARG A 1 112 ? 12.532 -7.876 -21.820 1.00 62.59 112 ARG A N 1
ATOM 887 C CA . ARG A 1 112 ? 13.866 -7.885 -22.448 1.00 62.59 112 ARG A CA 1
ATOM 888 C C . ARG A 1 112 ? 14.448 -9.287 -22.569 1.00 62.59 112 ARG A C 1
ATOM 890 O O . ARG A 1 112 ? 14.997 -9.608 -23.612 1.00 62.59 112 ARG A O 1
ATOM 897 N N . GLN A 1 113 ? 14.369 -10.110 -21.526 1.00 58.66 113 GLN A N 1
ATOM 898 C CA . GLN A 1 113 ? 14.993 -11.435 -21.563 1.00 58.66 113 GLN A CA 1
ATOM 899 C C . GLN A 1 113 ? 14.244 -12.389 -22.494 1.00 58.66 113 GLN A C 1
ATOM 901 O O . GLN A 1 113 ? 14.879 -13.038 -23.320 1.00 58.66 113 GLN A O 1
ATOM 906 N N . GLU A 1 114 ? 12.913 -12.430 -22.420 1.00 63.34 114 GLU A N 1
ATOM 907 C CA . GLU A 1 114 ? 12.102 -13.249 -23.330 1.00 63.34 114 GLU A CA 1
ATOM 908 C C . GLU A 1 114 ? 12.169 -12.747 -24.776 1.00 63.34 114 GLU A C 1
ATOM 910 O O . GLU A 1 114 ? 12.322 -13.536 -25.705 1.00 63.34 114 GLU A O 1
ATOM 915 N N . PHE A 1 115 ? 12.184 -11.431 -24.982 1.00 67.50 115 PHE A N 1
ATOM 916 C CA . PHE A 1 115 ? 12.415 -10.828 -26.290 1.00 67.50 115 PHE A CA 1
ATOM 917 C C . PHE A 1 115 ? 13.798 -11.195 -26.837 1.00 67.50 115 PHE A C 1
ATOM 919 O O . PHE A 1 115 ? 13.907 -11.665 -27.963 1.00 67.50 115 PHE A O 1
ATOM 926 N N . VAL A 1 116 ? 14.862 -11.061 -26.037 1.00 70.88 116 VAL A N 1
ATOM 927 C CA . VAL A 1 116 ? 16.229 -11.427 -26.445 1.00 70.88 116 VAL A CA 1
ATOM 928 C C . VAL A 1 116 ? 16.339 -12.917 -26.782 1.00 70.88 116 VAL A C 1
ATOM 930 O O . VAL A 1 116 ? 17.069 -13.253 -27.710 1.00 70.88 116 VAL A O 1
ATOM 933 N N . LYS A 1 117 ? 15.604 -13.804 -26.095 1.00 73.38 117 LYS A N 1
ATOM 934 C CA . LYS A 1 117 ? 15.541 -15.237 -26.444 1.00 73.38 117 LYS A CA 1
ATOM 935 C C . LYS A 1 117 ? 14.877 -15.486 -27.799 1.00 73.38 117 LYS A C 1
ATOM 937 O O . LYS A 1 117 ? 15.266 -16.421 -28.492 1.00 73.38 117 LYS A O 1
ATOM 942 N N . GLN A 1 118 ? 13.892 -14.671 -28.174 1.00 77.12 118 GLN A N 1
ATOM 943 C CA . GLN A 1 118 ? 13.181 -14.801 -29.448 1.00 77.12 118 GLN A CA 1
ATOM 944 C C . GLN A 1 118 ? 13.866 -14.077 -30.612 1.00 77.12 118 GLN A C 1
ATOM 946 O O . GLN A 1 118 ? 13.570 -14.386 -31.762 1.00 77.12 118 GLN A O 1
ATOM 951 N N . VAL A 1 119 ? 14.781 -13.138 -30.348 1.00 76.38 119 VAL A N 1
ATOM 952 C CA . VAL A 1 119 ? 15.513 -12.416 -31.397 1.00 76.38 119 VAL A CA 1
ATOM 953 C C . VAL A 1 119 ? 16.758 -13.207 -31.818 1.00 76.38 119 VAL A C 1
ATOM 955 O O . VAL A 1 119 ? 17.736 -13.273 -31.063 1.00 76.38 119 VAL A O 1
ATOM 958 N N . PRO A 1 120 ? 16.794 -13.761 -33.046 1.00 82.12 120 PRO A N 1
ATOM 959 C CA . PRO A 1 120 ? 17.951 -14.502 -33.525 1.00 82.12 120 PRO A CA 1
ATOM 960 C C . PRO A 1 120 ? 19.183 -13.600 -33.597 1.00 82.12 120 PRO A C 1
ATOM 962 O O . PRO A 1 120 ? 19.104 -12.447 -34.025 1.00 82.12 120 PRO A O 1
ATOM 965 N N . ASN A 1 121 ? 20.343 -14.138 -33.218 1.00 84.88 121 ASN A N 1
ATOM 966 C CA . ASN A 1 121 ? 21.639 -13.463 -33.345 1.00 84.88 121 ASN A CA 1
ATOM 967 C C . ASN A 1 121 ? 21.712 -12.076 -32.674 1.00 84.88 121 ASN A C 1
ATOM 969 O O . ASN A 1 121 ? 22.548 -11.255 -33.054 1.00 84.88 121 ASN A O 1
ATOM 973 N N . TYR A 1 122 ? 20.888 -11.811 -31.651 1.00 83.06 122 TYR A N 1
ATOM 974 C CA . TYR A 1 122 ? 20.821 -10.514 -30.965 1.00 83.06 122 TYR A CA 1
ATOM 975 C C . TYR A 1 122 ? 22.200 -9.987 -30.531 1.00 83.06 122 TYR A C 1
ATOM 977 O O . TYR A 1 122 ? 22.526 -8.821 -30.754 1.00 83.06 122 TYR A O 1
ATOM 985 N N . ARG A 1 123 ? 23.047 -10.863 -29.975 1.00 81.00 123 ARG A N 1
ATOM 986 C CA . ARG A 1 123 ? 24.413 -10.520 -29.550 1.00 81.00 123 ARG A CA 1
ATOM 987 C C . ARG A 1 123 ? 25.293 -10.066 -30.719 1.00 81.00 123 ARG A C 1
ATOM 989 O O . ARG A 1 123 ? 25.934 -9.025 -30.620 1.00 81.00 123 ARG A O 1
ATOM 996 N N . MET A 1 124 ? 25.266 -10.803 -31.829 1.00 81.31 124 MET A N 1
ATOM 997 C CA . MET A 1 124 ? 26.016 -10.471 -33.045 1.00 81.31 124 MET A CA 1
ATOM 998 C C . MET A 1 124 ? 25.537 -9.138 -33.634 1.00 81.31 124 MET A C 1
ATOM 1000 O O . MET A 1 124 ? 26.339 -8.292 -34.020 1.00 81.31 124 MET A O 1
ATOM 1004 N N . ASN A 1 125 ? 24.220 -8.916 -3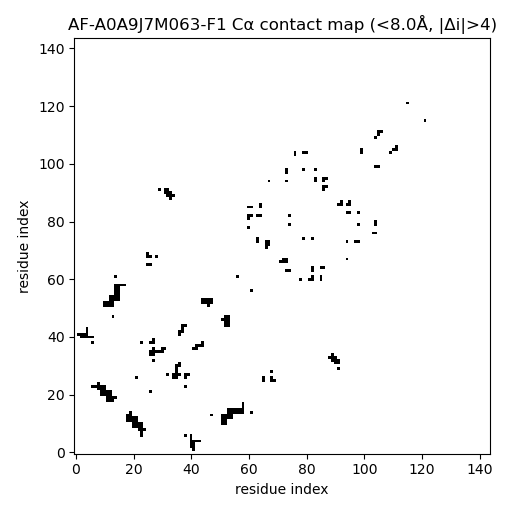3.653 1.00 84.25 125 ASN A N 1
ATOM 1005 C CA . ASN A 1 125 ? 23.631 -7.668 -34.132 1.00 84.25 125 ASN A CA 1
ATOM 1006 C C . ASN A 1 125 ? 24.072 -6.480 -33.266 1.00 84.25 125 ASN A C 1
ATOM 1008 O O . ASN A 1 125 ? 24.424 -5.429 -33.801 1.00 84.25 125 ASN A O 1
ATOM 1012 N N . LEU A 1 126 ? 24.126 -6.653 -31.942 1.00 83.88 126 LEU A N 1
ATOM 1013 C CA . LEU A 1 126 ? 24.601 -5.626 -31.017 1.00 83.88 126 LEU A CA 1
ATOM 1014 C C . LEU A 1 126 ? 26.088 -5.304 -31.230 1.00 83.88 126 LEU A C 1
ATOM 1016 O O . LEU A 1 126 ? 26.458 -4.133 -31.315 1.00 83.88 126 LEU A O 1
ATOM 1020 N N . GLU A 1 127 ? 26.931 -6.326 -31.368 1.00 85.50 127 GLU A N 1
ATOM 1021 C CA . GLU A 1 127 ? 28.362 -6.169 -31.659 1.00 85.50 127 GLU A CA 1
ATOM 1022 C C . GLU A 1 127 ? 28.584 -5.449 -33.001 1.00 85.50 127 GLU A C 1
ATOM 1024 O O . GLU A 1 127 ? 29.394 -4.519 -33.087 1.00 85.50 127 GLU A O 1
ATOM 1029 N N . ASN A 1 128 ? 27.788 -5.786 -34.020 1.00 84.56 128 ASN A N 1
ATOM 1030 C CA . ASN A 1 128 ? 27.799 -5.107 -35.312 1.00 84.56 128 ASN A CA 1
ATOM 1031 C C . ASN A 1 128 ? 27.425 -3.627 -35.174 1.00 84.56 128 ASN A C 1
ATOM 1033 O O . ASN A 1 128 ? 28.174 -2.771 -35.651 1.00 84.56 128 ASN A O 1
ATOM 1037 N N . MET A 1 129 ? 26.337 -3.295 -34.471 1.00 85.50 129 MET A N 1
ATOM 1038 C CA . MET A 1 129 ? 25.957 -1.897 -34.233 1.00 85.50 129 MET A CA 1
ATOM 1039 C C . MET A 1 129 ? 27.051 -1.113 -33.499 1.00 85.50 129 MET A C 1
ATOM 1041 O O . MET A 1 129 ? 27.382 0.002 -33.904 1.00 85.50 129 MET A O 1
ATOM 1045 N N . ILE A 1 130 ? 27.659 -1.700 -32.462 1.00 85.38 130 ILE A N 1
ATOM 1046 C CA . ILE A 1 130 ? 28.756 -1.073 -31.710 1.00 85.38 130 ILE A CA 1
ATOM 1047 C C . ILE A 1 130 ? 29.959 -0.827 -32.626 1.00 85.38 130 ILE A C 1
ATOM 1049 O O . ILE A 1 130 ? 30.559 0.248 -32.584 1.00 85.38 130 ILE A O 1
ATOM 1053 N N . SER A 1 131 ? 30.309 -1.789 -33.483 1.00 85.75 131 SER A N 1
ATOM 1054 C CA . SER A 1 131 ? 31.424 -1.635 -34.422 1.00 85.75 131 SER A CA 1
ATOM 1055 C C . SER A 1 131 ? 31.171 -0.533 -35.459 1.00 85.75 131 SER A C 1
ATOM 1057 O O . SER A 1 131 ? 32.070 0.262 -35.739 1.00 85.75 131 SER A O 1
ATOM 1059 N N . ILE A 1 132 ? 29.940 -0.427 -35.973 1.00 88.06 132 ILE A N 1
ATOM 1060 C CA . ILE A 1 132 ? 29.526 0.622 -36.912 1.00 88.06 132 ILE A CA 1
ATOM 1061 C C . ILE A 1 132 ? 29.607 1.992 -36.233 1.00 88.06 132 ILE A C 1
ATOM 1063 O O . ILE A 1 132 ? 30.179 2.924 -36.800 1.00 88.06 132 ILE A O 1
ATOM 1067 N N . ALA A 1 133 ? 29.085 2.110 -35.011 1.00 85.31 133 ALA A N 1
ATOM 1068 C CA . ALA A 1 133 ? 29.135 3.346 -34.237 1.00 85.31 133 ALA A CA 1
ATOM 1069 C C . ALA A 1 133 ? 30.583 3.780 -33.953 1.00 85.31 133 ALA A C 1
ATOM 1071 O O . ALA A 1 133 ? 30.940 4.931 -34.203 1.00 85.31 133 ALA A O 1
ATOM 1072 N N . ARG A 1 134 ? 31.446 2.849 -33.521 1.00 83.06 134 ARG A N 1
ATOM 1073 C CA . ARG A 1 134 ? 32.876 3.114 -33.280 1.00 83.06 134 ARG A CA 1
ATOM 1074 C C . ARG A 1 134 ? 33.593 3.583 -34.541 1.00 83.06 134 ARG A C 1
ATOM 1076 O O . ARG A 1 134 ? 34.326 4.564 -34.476 1.00 83.06 134 ARG A O 1
ATOM 1083 N N . ARG A 1 135 ? 33.347 2.941 -35.691 1.00 86.19 135 ARG A N 1
ATOM 1084 C CA . ARG A 1 135 ? 33.928 3.355 -36.980 1.00 86.19 135 ARG A CA 1
ATOM 1085 C C . ARG A 1 135 ? 33.487 4.762 -37.374 1.00 86.19 135 ARG A C 1
ATOM 1087 O O . ARG A 1 135 ? 34.334 5.563 -37.764 1.00 86.19 135 ARG A O 1
ATOM 1094 N N . LYS A 1 136 ? 32.197 5.084 -37.221 1.00 79.69 136 LYS A N 1
ATOM 1095 C CA . LYS A 1 136 ? 31.662 6.426 -37.508 1.00 79.69 136 LYS A CA 1
ATOM 1096 C C . LYS A 1 136 ? 32.273 7.501 -36.605 1.00 79.69 136 LYS A C 1
ATOM 1098 O O . LYS A 1 136 ? 32.676 8.542 -37.110 1.00 79.69 136 LYS A O 1
ATOM 1103 N N . LEU A 1 137 ? 32.416 7.228 -35.308 1.00 75.19 137 LEU A N 1
ATOM 1104 C CA . LEU A 1 137 ? 33.059 8.149 -34.364 1.00 75.19 137 LEU A CA 1
ATOM 1105 C C . LEU A 1 137 ? 34.555 8.334 -34.665 1.00 75.19 137 LEU A C 1
ATOM 1107 O O . LEU A 1 137 ? 35.039 9.461 -34.700 1.00 75.19 137 LEU A O 1
ATOM 1111 N N . SER A 1 138 ? 35.282 7.251 -34.963 1.00 71.12 138 SER A N 1
ATOM 1112 C CA . SER A 1 138 ? 36.705 7.332 -35.327 1.00 71.12 138 SER A CA 1
ATOM 1113 C C . SER A 1 138 ? 36.955 8.010 -36.679 1.00 71.12 138 SER A C 1
ATOM 1115 O O . SER A 1 138 ? 38.010 8.604 -36.881 1.00 71.12 138 SER A O 1
ATOM 1117 N N . GLY A 1 139 ? 35.993 7.931 -37.605 1.00 61.88 139 GLY A N 1
ATOM 1118 C CA . GLY A 1 139 ? 36.050 8.622 -38.892 1.00 61.88 139 GLY A CA 1
ATOM 1119 C C . GLY A 1 139 ? 35.818 10.127 -38.760 1.00 61.88 139 GLY A C 1
ATOM 1120 O O . GLY A 1 139 ? 36.480 10.900 -39.444 1.00 61.88 139 GLY A O 1
ATOM 1121 N N . ALA A 1 140 ? 34.943 10.548 -37.842 1.00 57.84 140 ALA A N 1
ATOM 1122 C CA . ALA A 1 140 ? 34.686 11.960 -37.563 1.00 57.84 140 ALA A CA 1
ATOM 1123 C C . ALA A 1 140 ? 35.875 12.660 -36.873 1.00 57.84 140 ALA A C 1
ATOM 1125 O O . ALA A 1 140 ? 36.148 13.819 -37.159 1.00 57.84 140 ALA A O 1
ATOM 1126 N N . ALA A 1 141 ? 36.625 11.951 -36.023 1.00 56.25 141 ALA A N 1
ATOM 1127 C CA . ALA A 1 141 ? 37.782 12.502 -35.307 1.00 56.25 141 ALA A CA 1
ATOM 1128 C C . ALA A 1 141 ? 39.054 12.679 -36.165 1.00 56.25 141 ALA A C 1
ATOM 1130 O O . ALA A 1 141 ? 40.024 13.259 -35.695 1.00 56.25 141 ALA A O 1
ATOM 1131 N N . ARG A 1 142 ? 39.086 12.164 -37.403 1.00 53.31 142 ARG A N 1
ATOM 1132 C CA . ARG A 1 142 ? 40.240 12.272 -38.322 1.00 53.31 142 ARG A CA 1
ATOM 1133 C C . ARG A 1 142 ? 40.143 13.431 -39.323 1.00 53.31 142 ARG A C 1
ATOM 1135 O O . ARG A 1 142 ? 41.055 13.592 -40.126 1.00 53.31 142 ARG A O 1
ATOM 1142 N N . LEU A 1 143 ? 39.046 14.190 -39.304 1.00 52.97 143 LEU A N 1
ATOM 1143 C CA . LEU A 1 143 ? 38.774 15.301 -40.228 1.00 52.97 143 LEU A CA 1
ATOM 1144 C C . LEU A 1 143 ? 38.617 16.660 -39.514 1.00 52.97 143 LEU A C 1
ATOM 1146 O O . LEU A 1 143 ? 38.129 17.606 -40.127 1.00 52.97 143 LEU A O 1
ATOM 1150 N N . ALA A 1 144 ? 39.024 16.753 -38.246 1.00 44.38 144 ALA A N 1
ATOM 1151 C CA . ALA A 1 144 ? 39.134 17.991 -37.472 1.00 44.38 144 ALA A CA 1
ATOM 1152 C C . ALA A 1 144 ? 40.599 18.211 -37.083 1.00 44.38 144 ALA A C 1
ATOM 1154 O O . ALA A 1 144 ? 41.021 19.386 -37.058 1.00 44.38 144 ALA A O 1
#